Protein AF-A0A2P4S659-F1 (afdb_monomer)

Organism: Bambusicola thoracicus (NCBI:txid9083)

pLDDT: mean 90.95, std 7.0, range [55.88, 97.88]

Nearest PDB structures (foldseek):
  4wwu-assembly1_K  TM=7.413E-01  e=2.742E-02  Saccharomyces cerevisiae S288C
  4wwu-assembly1_B  TM=7.447E-01  e=3.924E-02  Saccharomyces cerevisiae S288C
  4wwu-assembly2_E  TM=6.895E-01  e=1.602E-02  Saccharomyces cerevisiae S288C
  4wp6-assembly1_A  TM=7.657E-01  e=7.566E-02  Thermochaetoides thermophila DSM 1495
  7sqc-assembly1_U1  TM=5.981E-01  e=2.987E-01  Chlamydomonas reinhardtii

Structure (mmCIF, N/CA/C/O backbone):
data_AF-A0A2P4S659-F1
#
_entry.id   AF-A0A2P4S659-F1
#
loop_
_atom_site.group_PDB
_atom_site.id
_atom_site.type_symbol
_atom_site.label_atom_id
_atom_site.label_alt_id
_atom_site.label_comp_id
_atom_site.label_asym_id
_atom_site.label_entity_id
_atom_site.label_seq_id
_atom_site.pdbx_PDB_ins_code
_atom_site.Cartn_x
_atom_site.Cartn_y
_atom_site.Cartn_z
_atom_site.occupancy
_atom_site.B_iso_or_equiv
_atom_site.auth_seq_id
_atom_site.auth_comp_id
_atom_site.auth_asym_id
_atom_site.auth_atom_id
_atom_site.pdbx_PDB_model_num
ATOM 1 N N . GLU A 1 1 ? -10.320 -2.845 10.207 1.00 95.00 1 GLU A N 1
ATOM 2 C CA . GLU A 1 1 ? -11.040 -3.466 9.073 1.00 95.00 1 GLU A CA 1
ATOM 3 C C . GLU A 1 1 ? -10.041 -4.042 8.086 1.00 95.00 1 GLU A C 1
ATOM 5 O O . GLU A 1 1 ? -8.878 -3.639 8.109 1.00 95.00 1 GLU A O 1
ATOM 10 N N . GLU A 1 2 ? -10.490 -4.970 7.249 1.00 97.06 2 GLU A N 1
ATOM 11 C CA . GLU A 1 2 ? -9.666 -5.677 6.267 1.00 97.06 2 GLU A CA 1
ATOM 12 C C . GLU A 1 2 ? -10.366 -5.643 4.907 1.00 97.06 2 GLU A C 1
ATOM 14 O O . GLU A 1 2 ? -11.590 -5.768 4.843 1.00 97.06 2 GLU A O 1
ATOM 19 N N . LEU A 1 3 ? -9.600 -5.457 3.832 1.00 96.31 3 LEU A N 1
ATOM 20 C CA . LEU A 1 3 ? -10.112 -5.385 2.467 1.00 96.31 3 LEU A CA 1
ATOM 21 C C . LEU A 1 3 ? -9.272 -6.266 1.542 1.00 96.31 3 LEU A C 1
ATOM 23 O O . LEU A 1 3 ? -8.046 -6.154 1.510 1.00 96.31 3 LEU A O 1
ATOM 27 N N . PHE A 1 4 ? -9.955 -7.110 0.769 1.00 96.12 4 PHE A N 1
ATOM 28 C CA . PHE A 1 4 ? -9.359 -8.064 -0.161 1.00 96.12 4 PHE A CA 1
ATOM 29 C C . PHE A 1 4 ? -9.819 -7.750 -1.586 1.00 96.12 4 PHE A C 1
ATOM 31 O O . PHE A 1 4 ? -11.015 -7.734 -1.863 1.00 96.12 4 PHE A O 1
ATOM 38 N N . LEU A 1 5 ? -8.862 -7.490 -2.475 1.00 93.56 5 LEU A N 1
ATOM 39 C CA . LEU A 1 5 ? -9.048 -7.042 -3.859 1.00 93.56 5 LEU A CA 1
ATOM 40 C C . LEU A 1 5 ? -8.222 -7.893 -4.838 1.00 93.56 5 LEU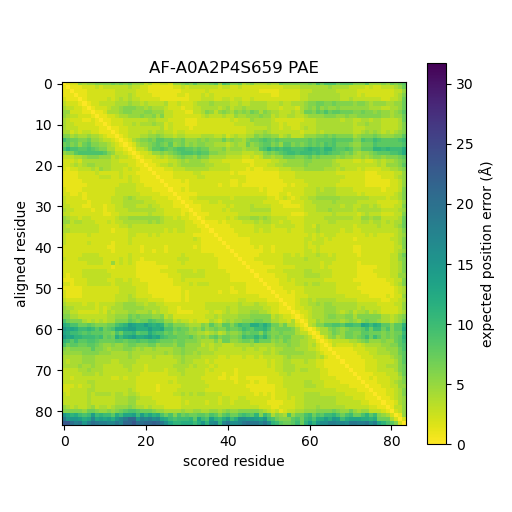 A C 1
ATOM 42 O O . LEU A 1 5 ? -7.731 -7.409 -5.860 1.00 93.56 5 LEU A O 1
ATOM 46 N N . CYS A 1 6 ? -8.041 -9.171 -4.523 1.00 93.31 6 CYS A N 1
ATOM 47 C CA . CYS A 1 6 ? -7.223 -10.087 -5.310 1.00 93.31 6 CYS A CA 1
ATOM 48 C C . CYS A 1 6 ? -7.889 -10.443 -6.653 1.00 93.31 6 CYS A C 1
ATOM 50 O O . CYS A 1 6 ? -9.116 -10.511 -6.707 1.00 93.31 6 CYS A O 1
ATOM 52 N N . LEU A 1 7 ? -7.095 -10.725 -7.696 1.00 92.00 7 LEU A N 1
ATOM 53 C CA . LEU A 1 7 ? -7.573 -11.233 -8.999 1.00 92.00 7 LEU A CA 1
ATOM 54 C C . LEU A 1 7 ? -8.529 -10.277 -9.744 1.00 92.00 7 LEU A C 1
ATOM 56 O O . LEU A 1 7 ? -9.541 -10.713 -10.291 1.00 92.00 7 LEU A O 1
ATOM 60 N N . ASN A 1 8 ? -8.233 -8.972 -9.746 1.00 92.12 8 ASN A N 1
ATOM 61 C CA . ASN A 1 8 ? -9.073 -7.946 -10.388 1.00 92.12 8 ASN A CA 1
ATOM 62 C C . ASN A 1 8 ? -8.390 -7.216 -11.558 1.00 92.12 8 ASN A C 1
ATOM 64 O O . ASN A 1 8 ? -8.930 -6.224 -12.046 1.00 92.12 8 ASN A O 1
ATOM 68 N N . ASP A 1 9 ? -7.213 -7.674 -11.997 1.00 91.94 9 ASP A N 1
ATOM 69 C CA . ASP A 1 9 ? -6.442 -7.075 -13.096 1.00 91.94 9 ASP A CA 1
ATOM 70 C C . ASP A 1 9 ? -6.194 -5.559 -12.948 1.00 91.94 9 ASP A C 1
ATOM 72 O O . ASP A 1 9 ? -6.020 -4.843 -13.934 1.00 91.94 9 ASP A O 1
ATOM 76 N N . TYR A 1 10 ? -6.149 -5.038 -11.716 1.00 94.19 10 TYR A N 1
ATOM 77 C CA . TYR A 1 10 ? -5.910 -3.6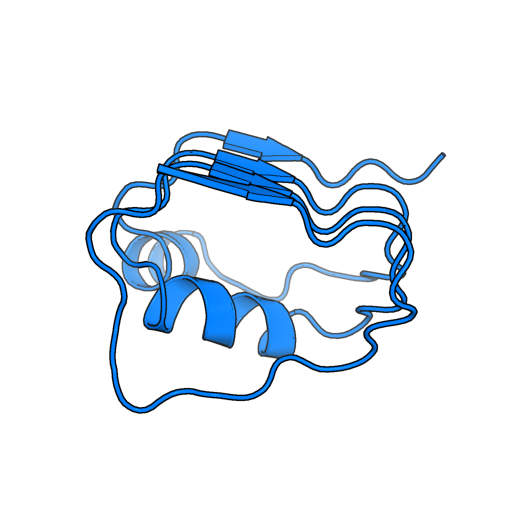16 -11.488 1.00 94.19 10 TYR A CA 1
ATOM 78 C C . TYR A 1 10 ? -4.516 -3.214 -11.965 1.00 94.19 10 TYR A C 1
ATOM 80 O O . TYR A 1 10 ? -3.508 -3.671 -11.432 1.00 94.19 10 TYR A O 1
ATOM 88 N N . GLU A 1 11 ? -4.470 -2.308 -12.935 1.00 93.44 11 GLU A N 1
ATOM 89 C CA . GLU A 1 11 ? -3.240 -1.646 -13.386 1.00 93.44 11 GLU A CA 1
ATOM 90 C C . GLU A 1 11 ? -3.024 -0.299 -12.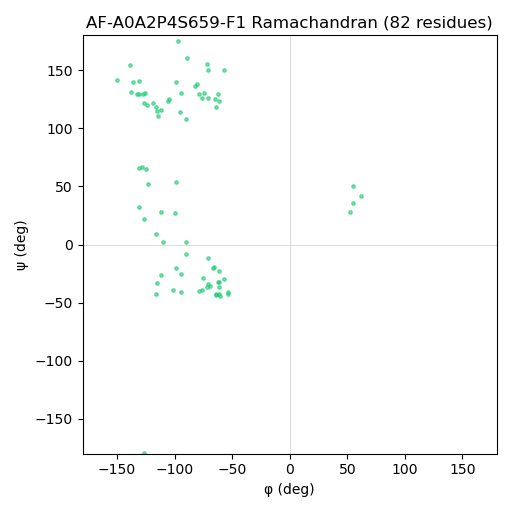688 1.00 93.44 11 GLU A C 1
ATOM 92 O O . GLU A 1 11 ? -1.892 0.162 -12.552 1.00 93.44 11 GLU A O 1
ATOM 97 N N . THR A 1 12 ? -4.112 0.326 -12.222 1.00 93.75 12 THR A N 1
ATOM 98 C CA . THR A 1 12 ? -4.100 1.643 -11.578 1.00 93.75 12 THR A CA 1
ATOM 99 C C . THR A 1 12 ? -5.023 1.694 -10.365 1.00 93.75 12 THR A C 1
ATOM 101 O O . THR A 1 12 ? -6.011 0.966 -10.258 1.00 93.75 12 THR A O 1
ATOM 104 N N . VAL A 1 13 ? -4.704 2.599 -9.447 1.00 93.06 13 VAL A N 1
ATOM 105 C CA . VAL A 1 13 ? -5.482 2.948 -8.266 1.00 93.06 13 VAL A CA 1
ATOM 106 C C . VAL A 1 13 ? -6.163 4.293 -8.514 1.00 93.06 13 VAL A C 1
ATOM 108 O O . VAL A 1 13 ? -5.527 5.310 -8.813 1.00 93.06 13 VAL A O 1
ATOM 111 N N . SER A 1 14 ? -7.484 4.310 -8.359 1.00 90.06 14 SER A N 1
A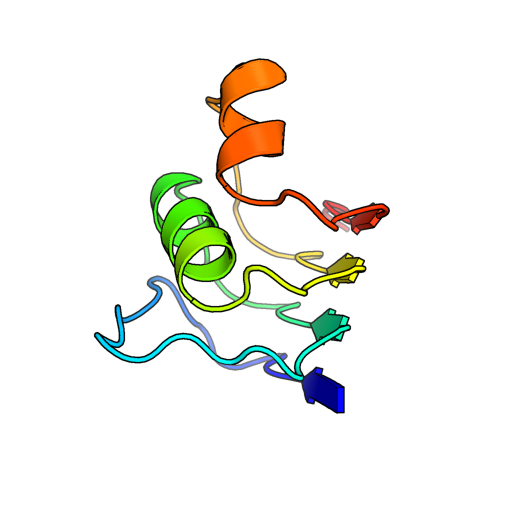TOM 112 C CA . SER A 1 14 ? -8.271 5.543 -8.409 1.00 90.06 14 SER A CA 1
ATOM 113 C C . SER A 1 14 ? -8.162 6.296 -7.083 1.00 90.06 14 SER A C 1
ATOM 115 O O . SER A 1 14 ? -8.393 5.718 -6.023 1.00 90.06 14 SER A O 1
ATOM 117 N N . CYS A 1 15 ? -7.834 7.589 -7.131 1.00 85.44 15 CYS A N 1
ATOM 118 C CA . CYS A 1 15 ? -7.820 8.429 -5.933 1.00 85.44 15 CYS A CA 1
ATOM 119 C C . CYS A 1 15 ? -9.242 8.772 -5.483 1.00 85.44 15 CYS A C 1
ATOM 121 O O . CYS A 1 15 ? -10.042 9.295 -6.258 1.00 85.44 15 CYS A O 1
ATOM 123 N N . SER A 1 16 ? -9.511 8.565 -4.197 1.00 85.94 16 SER A N 1
ATOM 124 C CA . SER A 1 16 ? -10.676 9.107 -3.504 1.00 85.94 16 SER A CA 1
ATOM 125 C C . SER A 1 16 ? -10.275 10.364 -2.721 1.00 85.94 16 SER A C 1
ATOM 127 O O . SER A 1 16 ? -9.216 10.365 -2.090 1.00 85.94 16 SER A O 1
ATOM 129 N N . PRO A 1 17 ? -11.106 11.423 -2.695 1.00 80.38 17 PRO A N 1
ATOM 130 C CA . PRO A 1 17 ? -10.872 12.582 -1.834 1.00 80.38 17 PRO A CA 1
ATOM 131 C C . PRO A 1 17 ? -11.102 12.275 -0.344 1.00 80.38 17 PRO A C 1
ATOM 133 O O . PRO A 1 17 ? -10.770 13.094 0.509 1.00 80.38 17 PRO A O 1
ATOM 136 N N . VAL A 1 18 ? -11.690 11.118 -0.019 1.00 88.69 18 VAL A N 1
ATOM 137 C CA . VAL A 1 18 ? -11.987 10.700 1.354 1.00 88.69 18 VAL A CA 1
ATOM 138 C C . VAL A 1 18 ? -11.015 9.609 1.783 1.00 88.69 18 VAL A C 1
ATOM 140 O O . VAL A 1 18 ? -10.952 8.550 1.158 1.00 88.69 18 VAL A O 1
ATOM 143 N N . CYS A 1 19 ? -10.312 9.850 2.889 1.00 91.19 19 CYS A N 1
ATOM 144 C CA . CYS A 1 19 ? -9.469 8.850 3.536 1.00 91.19 19 CYS A CA 1
ATOM 145 C C . CYS A 1 19 ? -10.304 7.905 4.413 1.00 91.19 19 CYS A C 1
ATOM 147 O O . CYS A 1 19 ? -11.160 8.343 5.185 1.00 91.19 19 CYS A O 1
ATOM 149 N N . CYS A 1 20 ? -9.993 6.613 4.367 1.00 93.94 20 CYS A N 1
ATOM 150 C CA . CYS A 1 20 ? -10.542 5.607 5.264 1.00 93.94 20 CYS A CA 1
ATOM 151 C C . CYS A 1 20 ? -9.576 5.377 6.439 1.00 93.94 20 CYS A C 1
ATOM 153 O O . CYS A 1 20 ? -8.455 4.896 6.277 1.00 93.94 20 CYS A O 1
ATOM 155 N N . GLN A 1 21 ? -10.025 5.740 7.642 1.00 94.81 21 GLN A N 1
ATOM 156 C CA . GLN A 1 21 ? -9.225 5.687 8.875 1.00 94.81 21 GLN A CA 1
ATOM 157 C C . GLN A 1 21 ? -9.334 4.342 9.616 1.00 94.81 21 GLN A C 1
ATOM 159 O O . GLN A 1 21 ? -8.628 4.109 10.593 1.00 94.81 21 GLN A O 1
ATOM 164 N N . SER A 1 22 ? -10.229 3.455 9.186 1.00 96.81 22 SER A N 1
ATOM 165 C CA . SER A 1 22 ? -10.524 2.181 9.854 1.00 96.81 22 SER A CA 1
ATOM 166 C C . SER A 1 22 ? -9.812 0.982 9.223 1.00 96.81 22 SER A C 1
ATOM 168 O O . SER A 1 22 ? -9.655 -0.058 9.881 1.00 96.81 22 SER A O 1
ATOM 170 N N . LEU A 1 23 ? -9.363 1.105 7.969 1.00 97.56 23 LEU A N 1
ATOM 171 C CA . LEU A 1 23 ? -8.696 0.021 7.258 1.00 97.56 23 LEU A CA 1
ATOM 172 C C . LEU A 1 23 ? -7.302 -0.236 7.842 1.00 97.56 23 LEU A C 1
ATOM 174 O O . LEU A 1 23 ? -6.491 0.678 7.978 1.00 97.56 23 LEU A O 1
ATOM 178 N N . LYS A 1 24 ? -7.047 -1.494 8.212 1.00 97.88 24 LYS A N 1
ATOM 179 C CA . LYS A 1 24 ? -5.797 -1.963 8.826 1.00 97.88 24 LYS A CA 1
ATOM 180 C C . LYS A 1 24 ? -5.049 -2.944 7.935 1.00 97.88 24 LYS A C 1
ATOM 182 O O . LYS A 1 24 ? -3.825 -2.908 7.928 1.00 97.88 24 LYS A O 1
ATOM 187 N N . LEU A 1 25 ? -5.763 -3.752 7.158 1.00 97.81 25 LEU A N 1
ATOM 188 C CA . LEU A 1 25 ? -5.170 -4.690 6.213 1.00 97.81 25 LEU A CA 1
ATOM 189 C C . LEU A 1 25 ? -5.739 -4.458 4.819 1.00 97.81 25 LEU A C 1
ATOM 191 O O . LEU A 1 25 ? -6.957 -4.405 4.644 1.00 97.81 25 LEU A O 1
ATOM 195 N N . LEU A 1 26 ? -4.848 -4.355 3.837 1.00 97.12 26 LEU A N 1
ATOM 196 C CA . LEU A 1 26 ? -5.198 -4.272 2.428 1.00 97.12 26 LEU A CA 1
ATOM 197 C C . LEU A 1 26 ? -4.451 -5.350 1.651 1.00 97.12 26 LEU A C 1
ATOM 199 O O . LEU A 1 26 ? -3.219 -5.394 1.648 1.00 97.12 26 LEU A O 1
ATOM 203 N N . HIS A 1 27 ? -5.219 -6.203 0.987 1.00 96.19 27 HIS A N 1
ATOM 204 C CA . HIS A 1 27 ? -4.717 -7.307 0.192 1.00 96.19 27 HIS A CA 1
ATOM 205 C C . HIS A 1 27 ? -5.057 -7.070 -1.283 1.00 96.19 27 HIS A C 1
ATOM 207 O O . HIS A 1 27 ? -6.226 -7.107 -1.660 1.00 96.19 27 HIS A O 1
ATOM 213 N N . ILE A 1 28 ? -4.049 -6.803 -2.114 1.00 94.81 28 ILE A N 1
ATOM 214 C CA . ILE A 1 28 ? -4.181 -6.592 -3.565 1.00 94.81 28 ILE A CA 1
ATOM 215 C C . ILE A 1 28 ? -3.182 -7.527 -4.254 1.00 94.81 28 ILE A C 1
ATOM 217 O O . ILE A 1 28 ? -2.186 -7.079 -4.813 1.00 94.81 28 ILE A O 1
ATOM 221 N N . THR A 1 29 ? -3.387 -8.842 -4.160 1.00 92.88 29 THR A N 1
ATOM 222 C CA . THR A 1 29 ? -2.539 -9.809 -4.883 1.00 92.88 29 THR A CA 1
ATOM 223 C C . THR A 1 29 ? -3.073 -10.115 -6.262 1.00 92.88 29 THR A C 1
ATOM 225 O O . THR A 1 29 ? -4.254 -9.895 -6.526 1.00 92.88 29 THR A O 1
ATOM 228 N N . ASP A 1 30 ? -2.211 -10.638 -7.129 1.00 92.62 30 ASP A N 1
ATOM 229 C CA . ASP A 1 30 ? -2.607 -11.129 -8.454 1.00 92.62 30 ASP A CA 1
ATOM 230 C C . ASP A 1 30 ? -3.345 -10.036 -9.248 1.00 92.62 30 ASP A C 1
ATOM 232 O O . ASP A 1 30 ? -4.467 -10.201 -9.722 1.00 92.62 30 ASP A O 1
ATOM 236 N N . ASN A 1 31 ? -2.721 -8.862 -9.287 1.00 94.12 31 ASN A N 1
ATOM 237 C CA . ASN A 1 31 ? -3.139 -7.704 -10.065 1.00 94.12 31 ASN A CA 1
ATOM 238 C C . ASN A 1 31 ? -1.949 -7.241 -10.925 1.00 94.12 31 ASN A C 1
ATOM 240 O O . ASN A 1 31 ? -0.868 -7.829 -10.888 1.00 94.12 31 ASN A O 1
ATOM 244 N N . ASN A 1 32 ? -2.128 -6.182 -11.711 1.00 93.56 32 ASN A N 1
ATOM 245 C CA . ASN A 1 32 ? -1.148 -5.731 -12.698 1.00 93.56 32 ASN A CA 1
ATOM 246 C C . ASN A 1 32 ? -0.515 -4.381 -12.335 1.00 93.56 32 ASN A C 1
ATOM 248 O O . ASN A 1 32 ? -0.068 -3.652 -13.223 1.00 93.56 32 ASN A O 1
ATOM 252 N N . LEU A 1 33 ? -0.434 -4.048 -11.041 1.00 92.50 33 LEU A N 1
ATOM 253 C CA . LEU A 1 33 ? 0.207 -2.814 -10.586 1.00 92.50 33 LEU A CA 1
ATOM 254 C C . LEU A 1 33 ? 1.705 -2.867 -10.910 1.00 92.50 33 LEU A C 1
ATOM 256 O O . LEU A 1 33 ? 2.399 -3.815 -10.535 1.00 92.50 33 LEU A O 1
ATOM 260 N N . GLN A 1 34 ? 2.192 -1.852 -11.618 1.00 90.81 34 GLN A N 1
ATOM 261 C CA . GLN A 1 34 ? 3.581 -1.763 -12.089 1.00 90.81 34 GLN A CA 1
ATOM 262 C C . GLN A 1 34 ? 4.327 -0.585 -11.473 1.00 90.81 34 GLN A C 1
ATOM 264 O O . GLN A 1 34 ? 5.477 -0.726 -11.061 1.00 90.81 34 GLN A O 1
ATOM 269 N N . ASP A 1 35 ? 3.658 0.561 -11.387 1.00 89.31 35 ASP A N 1
ATOM 270 C CA . ASP A 1 35 ? 4.252 1.797 -10.903 1.00 89.31 35 ASP A CA 1
ATOM 271 C C . ASP A 1 35 ? 3.973 1.989 -9.405 1.00 89.31 35 ASP A C 1
ATOM 273 O O . ASP A 1 35 ? 2.833 1.911 -8.935 1.00 89.31 35 ASP A O 1
ATOM 277 N N . TRP A 1 36 ? 5.029 2.285 -8.646 1.00 90.00 36 TRP A N 1
ATOM 278 C CA . TRP A 1 36 ? 4.930 2.617 -7.231 1.00 90.00 36 TRP A CA 1
ATOM 279 C C . TRP A 1 36 ? 4.088 3.872 -6.971 1.00 90.00 36 TRP A C 1
ATOM 281 O O . TRP A 1 36 ? 3.521 4.026 -5.886 1.00 90.00 36 TRP A O 1
ATOM 291 N N . THR A 1 37 ? 3.943 4.759 -7.959 1.00 90.44 37 THR A N 1
ATOM 292 C CA . THR A 1 37 ? 3.052 5.920 -7.857 1.00 90.44 37 THR A CA 1
ATOM 293 C C . THR A 1 37 ? 1.604 5.526 -7.560 1.00 90.44 37 THR A C 1
ATOM 295 O O . THR A 1 37 ? 0.921 6.246 -6.829 1.00 90.44 37 THR A O 1
ATOM 298 N N . GLU A 1 38 ? 1.157 4.351 -8.006 1.00 92.38 38 GLU A N 1
ATOM 299 C CA . GLU A 1 38 ? -0.171 3.817 -7.695 1.00 92.38 38 GLU A CA 1
ATOM 300 C C . GLU A 1 38 ? -0.279 3.376 -6.230 1.00 92.38 38 GLU A C 1
ATOM 302 O O . GLU A 1 38 ? -1.303 3.587 -5.578 1.00 92.38 38 GLU A O 1
ATOM 307 N N . ILE A 1 39 ? 0.814 2.860 -5.665 1.00 92.50 39 ILE A N 1
ATOM 308 C CA . ILE A 1 39 ? 0.898 2.464 -4.256 1.00 92.50 39 ILE A CA 1
ATOM 309 C C . ILE A 1 39 ? 0.863 3.692 -3.340 1.00 92.50 39 ILE A C 1
ATOM 311 O O . ILE A 1 39 ? 0.207 3.659 -2.299 1.00 92.50 39 ILE A O 1
ATOM 315 N N . ARG A 1 40 ? 1.462 4.821 -3.750 1.00 92.50 40 ARG A N 1
ATOM 316 C CA . ARG A 1 40 ? 1.384 6.093 -2.999 1.00 92.50 40 ARG A CA 1
ATOM 317 C C . ARG A 1 40 ? -0.058 6.500 -2.709 1.00 92.50 40 ARG A C 1
ATOM 319 O O . ARG A 1 40 ? -0.366 6.961 -1.609 1.00 92.50 40 ARG A O 1
ATOM 326 N N . LYS A 1 41 ? -0.949 6.314 -3.687 1.00 93.88 41 LYS A N 1
ATOM 327 C CA . LYS A 1 41 ? -2.372 6.660 -3.566 1.00 93.88 41 LYS A CA 1
ATOM 328 C C . LYS A 1 41 ? -3.038 5.863 -2.446 1.00 93.88 41 LYS A C 1
ATOM 330 O O . LYS A 1 41 ? -3.852 6.416 -1.712 1.00 93.88 41 LYS A O 1
ATOM 335 N N . LEU A 1 42 ? -2.653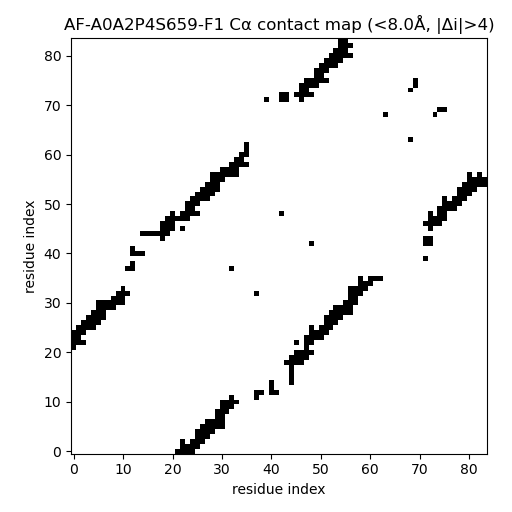 4.597 -2.267 1.00 94.25 42 LEU A N 1
ATOM 336 C CA . LEU A 1 42 ? -3.142 3.755 -1.174 1.00 94.25 42 LEU A CA 1
ATOM 337 C C . LEU A 1 42 ? -2.721 4.307 0.192 1.00 94.25 42 LEU A C 1
ATOM 339 O O . LEU A 1 42 ? -3.555 4.370 1.087 1.00 94.25 42 LEU A O 1
ATOM 343 N N . GLY A 1 43 ? -1.476 4.764 0.350 1.00 93.19 43 GLY A N 1
ATOM 344 C CA . GLY A 1 43 ? -1.012 5.360 1.612 1.00 93.19 43 GLY A CA 1
ATOM 345 C C . GLY A 1 43 ? -1.787 6.620 1.991 1.00 93.19 43 GLY A C 1
ATOM 346 O O . GLY A 1 43 ? -2.246 6.765 3.123 1.00 93.19 43 GLY A O 1
ATOM 347 N N . ILE A 1 44 ? -2.050 7.481 1.004 1.00 92.06 44 ILE A N 1
ATOM 348 C CA . ILE A 1 44 ? -2.861 8.691 1.193 1.00 92.06 44 ILE A CA 1
ATOM 349 C C . ILE A 1 44 ? -4.306 8.337 1.581 1.00 92.06 44 ILE A C 1
ATOM 351 O O . ILE A 1 44 ? -4.882 8.960 2.474 1.00 92.06 44 ILE A O 1
ATOM 355 N N . MET A 1 45 ? -4.911 7.344 0.924 1.00 95.00 45 MET A N 1
ATOM 356 C CA . MET A 1 45 ? -6.298 6.950 1.192 1.00 95.00 45 MET A CA 1
ATOM 357 C C . MET A 1 45 ? -6.461 6.155 2.490 1.00 95.00 45 MET A C 1
ATOM 359 O O . MET A 1 45 ? -7.516 6.240 3.118 1.00 95.00 45 MET A O 1
ATOM 363 N N . PHE A 1 46 ? -5.438 5.411 2.912 1.00 96.19 46 PHE A N 1
ATOM 364 C CA . PHE A 1 46 ? -5.481 4.498 4.054 1.00 96.19 46 PHE A CA 1
ATOM 365 C C . PHE A 1 46 ? -4.369 4.821 5.066 1.00 96.19 46 PHE A C 1
ATOM 367 O O . PHE A 1 46 ? -3.496 3.995 5.326 1.00 96.19 46 PHE A O 1
ATOM 374 N N . PRO A 1 47 ? -4.391 6.000 5.711 1.00 95.50 47 PRO A N 1
ATOM 375 C CA . PRO A 1 47 ? -3.310 6.425 6.611 1.00 95.50 47 PRO A CA 1
ATOM 376 C C . PRO A 1 47 ? -3.183 5.555 7.872 1.00 95.50 47 PRO A C 1
ATOM 378 O O . PRO A 1 47 ? -2.152 5.554 8.543 1.00 95.50 47 PRO A O 1
ATOM 381 N N . 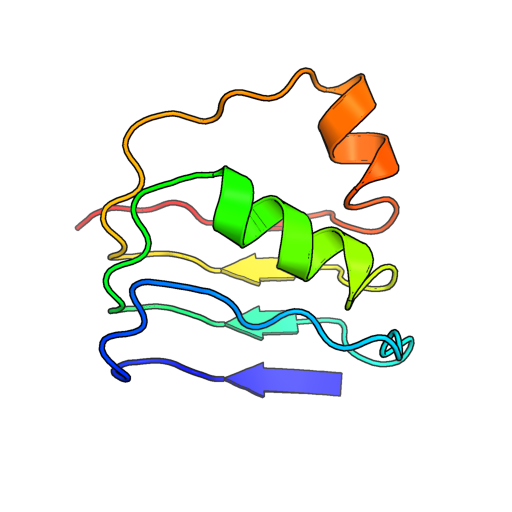SER A 1 48 ? -4.234 4.808 8.216 1.00 97.00 48 SER A N 1
ATOM 382 C CA . SER A 1 48 ? -4.260 3.887 9.354 1.00 97.00 48 SER A CA 1
ATOM 383 C C . SER A 1 48 ? -3.813 2.464 9.017 1.00 97.00 48 SER A C 1
ATOM 385 O O . SER A 1 48 ? -3.848 1.621 9.920 1.00 97.00 48 SER A O 1
ATOM 387 N N . LEU A 1 49 ? -3.413 2.205 7.767 1.00 97.56 49 LEU A N 1
ATOM 388 C CA . LEU A 1 49 ? -3.040 0.883 7.280 1.00 97.56 49 LEU A CA 1
ATOM 389 C C . LEU A 1 49 ? -1.827 0.343 8.042 1.00 97.56 49 LEU A C 1
ATOM 391 O O . LEU A 1 49 ? -0.818 1.028 8.179 1.00 97.56 49 LEU A O 1
ATOM 395 N N . ASP A 1 50 ? -1.950 -0.883 8.537 1.00 97.50 50 ASP A N 1
ATOM 396 C CA . ASP A 1 50 ? -0.922 -1.593 9.301 1.00 97.50 50 ASP A CA 1
ATOM 397 C C . ASP A 1 50 ? -0.192 -2.615 8.417 1.00 97.50 50 ASP A C 1
ATOM 399 O O . ASP A 1 50 ? 1.034 -2.720 8.470 1.00 97.50 50 ASP A O 1
ATOM 403 N N . THR A 1 51 ? -0.931 -3.304 7.544 1.00 97.06 51 THR A N 1
ATOM 404 C CA . THR A 1 51 ? -0.399 -4.344 6.659 1.00 97.06 51 THR A CA 1
ATOM 405 C C . THR A 1 51 ? -0.855 -4.134 5.213 1.00 97.06 51 THR A C 1
ATOM 407 O O . THR A 1 51 ? -2.051 -3.994 4.940 1.00 97.06 51 THR A O 1
ATOM 410 N N . LEU A 1 52 ? 0.102 -4.160 4.280 1.00 95.88 52 LEU A N 1
ATOM 411 C CA . LEU A 1 52 ? -0.125 -4.061 2.836 1.00 95.88 52 LEU A CA 1
ATOM 412 C C . LEU A 1 52 ? 0.481 -5.269 2.114 1.00 95.88 52 LEU A C 1
ATOM 414 O O . LEU A 1 52 ? 1.690 -5.496 2.166 1.00 95.88 52 LEU A O 1
ATOM 418 N N . ILE A 1 53 ? -0.353 -6.033 1.414 1.00 94.94 53 ILE A N 1
ATOM 419 C CA . ILE A 1 53 ? 0.074 -7.222 0.671 1.00 94.94 53 ILE A CA 1
ATOM 420 C C . ILE A 1 53 ? -0.170 -6.990 -0.822 1.00 94.94 53 ILE A C 1
ATOM 422 O O . ILE A 1 53 ? -1.312 -6.807 -1.242 1.00 94.94 53 ILE A O 1
ATOM 426 N N . LEU A 1 54 ? 0.908 -7.016 -1.609 1.00 92.81 54 LEU A N 1
ATOM 427 C CA . LEU A 1 54 ? 0.932 -6.736 -3.053 1.00 92.81 54 LEU A CA 1
ATOM 428 C C . LEU A 1 54 ? 1.591 -7.877 -3.847 1.00 92.81 54 LEU A C 1
ATOM 430 O O . LEU A 1 54 ? 2.092 -7.662 -4.952 1.00 92.81 54 LEU A O 1
ATOM 434 N N . ALA A 1 55 ? 1.642 -9.086 -3.285 1.00 90.81 55 ALA A N 1
ATOM 435 C CA . ALA A 1 55 ? 2.286 -10.218 -3.943 1.00 90.81 55 ALA A CA 1
ATOM 436 C C . ALA A 1 55 ? 1.677 -10.508 -5.330 1.00 90.81 55 ALA A C 1
ATOM 438 O O . ALA A 1 55 ? 0.503 -10.241 -5.577 1.00 90.81 55 ALA A O 1
ATOM 439 N N . ASN A 1 56 ? 2.488 -11.041 -6.241 1.00 89.75 56 ASN A N 1
ATOM 440 C CA . ASN A 1 56 ? 2.101 -11.308 -7.630 1.00 89.75 56 ASN A CA 1
ATOM 441 C C . ASN A 1 56 ? 1.542 -10.070 -8.370 1.00 89.75 56 ASN A C 1
ATOM 443 O O . ASN A 1 56 ? 0.647 -10.192 -9.200 1.00 89.75 56 ASN A O 1
ATOM 447 N N . ASN A 1 57 ? 2.076 -8.879 -8.081 1.00 89.56 57 ASN A N 1
ATOM 448 C CA . ASN A 1 57 ? 1.979 -7.720 -8.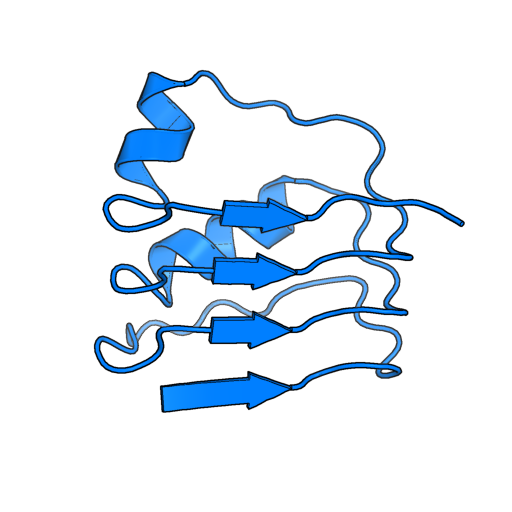974 1.00 89.56 57 ASN A CA 1
ATOM 449 C C . ASN A 1 57 ? 3.251 -7.582 -9.825 1.00 89.56 57 ASN A C 1
ATOM 451 O O . ASN A 1 57 ? 4.245 -8.291 -9.641 1.00 89.56 57 ASN A O 1
ATOM 455 N N . ASN A 1 58 ? 3.241 -6.628 -10.754 1.00 89.12 58 ASN A N 1
ATOM 456 C CA . ASN A 1 58 ? 4.342 -6.359 -11.674 1.00 89.12 58 ASN A CA 1
ATOM 457 C C . ASN A 1 58 ? 5.220 -5.173 -11.251 1.00 89.12 58 ASN A C 1
ATOM 459 O O . ASN A 1 58 ? 5.874 -4.566 -12.093 1.00 89.12 58 ASN A O 1
ATOM 463 N N . LEU A 1 59 ? 5.278 -4.883 -9.949 1.00 86.69 59 LEU A N 1
ATOM 464 C CA . LEU A 1 59 ? 6.101 -3.815 -9.383 1.00 86.69 59 LEU A CA 1
ATOM 465 C C . LEU A 1 59 ? 7.586 -4.077 -9.671 1.00 86.69 59 LEU A C 1
ATOM 467 O O . LEU A 1 59 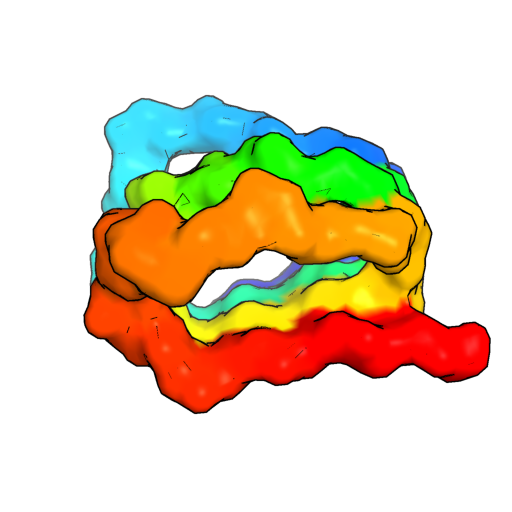? 8.113 -5.138 -9.330 1.00 86.69 59 LEU A O 1
ATOM 471 N N . THR A 1 60 ? 8.256 -3.126 -10.320 1.00 74.44 60 THR A N 1
ATOM 472 C CA . THR A 1 60 ? 9.660 -3.267 -10.742 1.00 74.44 60 THR A CA 1
ATOM 473 C C . THR A 1 60 ? 10.641 -2.684 -9.734 1.00 74.44 60 THR A C 1
ATOM 475 O O . THR A 1 60 ? 11.681 -3.288 -9.474 1.00 74.44 60 THR A O 1
ATOM 478 N N . THR A 1 61 ? 10.323 -1.524 -9.159 1.00 75.69 61 THR A N 1
ATOM 479 C CA . THR A 1 61 ? 11.211 -0.764 -8.271 1.00 75.69 61 THR A CA 1
ATOM 480 C C . THR A 1 61 ? 10.406 0.036 -7.250 1.00 75.69 61 THR A C 1
ATOM 482 O O . THR A 1 61 ? 9.357 0.594 -7.560 1.00 75.69 61 THR A O 1
ATOM 485 N N . ILE A 1 62 ? 10.911 0.103 -6.016 1.00 79.25 62 ILE A N 1
ATOM 486 C CA . ILE A 1 62 ? 10.398 1.025 -4.997 1.00 79.25 62 ILE A CA 1
ATOM 487 C C . ILE A 1 62 ? 11.189 2.322 -5.133 1.00 79.25 62 ILE A C 1
ATOM 489 O O . ILE A 1 62 ? 12.368 2.372 -4.791 1.00 79.25 62 ILE A O 1
ATOM 493 N N . GLU A 1 63 ? 10.548 3.366 -5.645 1.00 78.81 63 GLU A N 1
ATOM 494 C CA . GLU A 1 63 ? 11.169 4.680 -5.854 1.00 78.81 63 GLU A CA 1
ATOM 495 C C . GLU A 1 63 ? 10.815 5.649 -4.720 1.00 78.81 63 GLU A C 1
ATOM 497 O O . GLU A 1 63 ? 10.289 6.742 -4.939 1.00 78.81 63 GLU A O 1
ATOM 502 N N . GLU A 1 64 ? 11.065 5.230 -3.478 1.00 82.75 64 GLU A N 1
ATOM 503 C CA . GLU A 1 64 ? 10.801 6.045 -2.294 1.00 82.75 64 GLU A CA 1
ATOM 504 C C . GLU A 1 64 ? 11.930 6.002 -1.282 1.00 82.75 64 GLU A C 1
ATOM 506 O O . GLU A 1 64 ? 12.474 4.942 -0.978 1.00 82.75 64 GLU A O 1
ATOM 511 N N . SER A 1 65 ? 12.227 7.162 -0.696 1.00 88.06 65 SER A N 1
ATOM 512 C CA . SER A 1 65 ? 13.035 7.211 0.518 1.00 88.06 65 SER A CA 1
ATOM 513 C C . SER A 1 65 ? 12.237 6.699 1.719 1.00 88.06 65 SER A C 1
ATOM 515 O O . SER A 1 65 ? 11.008 6.803 1.751 1.00 88.06 65 SER A O 1
ATOM 517 N N . GLU A 1 66 ? 12.934 6.215 2.748 1.00 85.88 66 GLU A N 1
ATOM 518 C CA . GLU A 1 66 ? 12.306 5.793 4.008 1.00 85.88 66 GLU A CA 1
ATOM 519 C C . GLU A 1 66 ? 11.430 6.904 4.614 1.00 85.88 66 GLU A C 1
ATOM 521 O O . GLU A 1 66 ? 10.287 6.651 4.988 1.00 85.88 66 GLU A O 1
ATOM 526 N N . ASP A 1 67 ? 11.900 8.156 4.601 1.00 90.69 67 ASP A N 1
ATOM 527 C CA . ASP A 1 67 ? 11.132 9.319 5.074 1.00 90.69 67 ASP A CA 1
ATOM 528 C C . ASP A 1 67 ? 9.842 9.559 4.278 1.00 90.69 67 ASP A C 1
ATOM 530 O O . ASP A 1 67 ? 8.851 10.083 4.793 1.00 90.69 67 ASP A O 1
ATOM 534 N N . SER A 1 68 ? 9.846 9.239 2.986 1.00 90.44 68 SER A N 1
ATOM 535 C CA . SER A 1 68 ? 8.672 9.411 2.132 1.00 90.44 68 SER A CA 1
ATOM 536 C C . SER A 1 68 ? 7.673 8.283 2.360 1.00 90.44 68 SER A C 1
ATOM 538 O O . SER A 1 68 ? 6.484 8.561 2.517 1.00 90.44 68 SER A O 1
ATOM 540 N N . LEU A 1 69 ? 8.148 7.043 2.523 1.00 89.31 69 LEU A N 1
ATOM 541 C CA . LEU A 1 69 ? 7.307 5.920 2.944 1.00 89.31 69 LEU A CA 1
ATOM 542 C C . LEU A 1 69 ? 6.684 6.158 4.320 1.00 89.31 69 LEU A C 1
ATOM 544 O O . LEU A 1 69 ? 5.482 5.969 4.465 1.00 89.31 69 LEU A O 1
ATOM 548 N N . ALA A 1 70 ? 7.448 6.645 5.300 1.00 91.25 70 ALA A N 1
ATOM 549 C CA . ALA A 1 70 ? 6.937 6.935 6.639 1.00 91.25 70 ALA A CA 1
ATOM 550 C C . ALA A 1 70 ? 5.849 8.024 6.638 1.00 91.25 70 ALA A C 1
ATOM 552 O O . ALA A 1 70 ? 4.924 7.983 7.446 1.00 91.25 70 ALA A O 1
ATOM 553 N N . ARG A 1 71 ? 5.924 8.994 5.716 1.00 93.50 71 ARG A N 1
ATOM 554 C CA . ARG A 1 71 ? 4.885 10.025 5.549 1.00 93.50 71 ARG A CA 1
ATOM 555 C C . ARG A 1 71 ? 3.641 9.502 4.835 1.00 93.50 71 ARG A C 1
ATOM 557 O O . ARG A 1 71 ? 2.536 9.887 5.205 1.00 93.50 71 ARG A O 1
ATOM 564 N N . LEU A 1 72 ? 3.815 8.657 3.819 1.00 92.94 72 LEU A N 1
ATOM 565 C CA . LEU A 1 72 ? 2.708 8.054 3.070 1.00 92.94 72 LEU A CA 1
ATOM 566 C C . LEU A 1 72 ? 1.973 6.992 3.892 1.00 92.94 72 LEU A C 1
ATOM 568 O O . LEU A 1 72 ? 0.757 6.875 3.803 1.00 92.94 72 LEU A O 1
ATOM 572 N N . PHE A 1 73 ? 2.713 6.231 4.691 1.00 94.44 73 PHE A N 1
ATOM 573 C CA . PHE A 1 73 ? 2.246 5.054 5.407 1.00 94.44 73 PHE A CA 1
ATOM 574 C C . PHE A 1 73 ? 2.659 5.112 6.889 1.00 94.44 73 PHE A C 1
ATOM 576 O O . PHE A 1 73 ? 3.445 4.285 7.354 1.00 94.44 73 PHE A O 1
ATOM 583 N N . PRO A 1 74 ? 2.129 6.070 7.670 1.00 95.06 74 PRO A N 1
ATOM 584 C CA . PRO A 1 74 ? 2.622 6.354 9.021 1.00 95.06 74 PRO A CA 1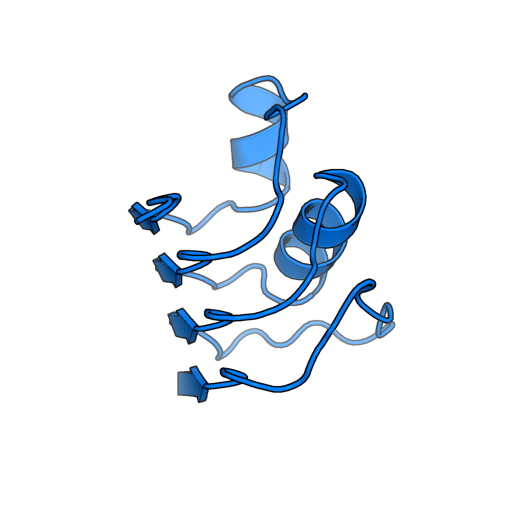
ATOM 585 C C . PRO A 1 74 ? 2.379 5.230 10.035 1.00 95.06 74 PRO A C 1
ATOM 587 O O . PRO A 1 74 ? 3.032 5.191 11.074 1.00 95.06 74 PRO A O 1
ATOM 590 N N . ASN A 1 75 ? 1.436 4.326 9.758 1.00 96.38 75 ASN A N 1
ATOM 591 C CA . ASN A 1 75 ? 1.100 3.201 10.633 1.00 96.38 75 ASN A CA 1
ATOM 592 C C . ASN A 1 75 ? 1.516 1.840 10.062 1.00 96.38 75 ASN A C 1
ATOM 594 O O . ASN A 1 75 ? 1.238 0.820 10.692 1.00 96.38 75 ASN A O 1
ATOM 598 N N . LEU A 1 76 ? 2.162 1.810 8.894 1.00 95.44 76 LEU A N 1
ATOM 599 C CA . LEU A 1 76 ? 2.459 0.562 8.204 1.00 95.44 76 LEU A CA 1
ATOM 600 C C . LEU A 1 76 ? 3.627 -0.147 8.881 1.00 95.44 76 LEU A C 1
ATOM 602 O O . LEU A 1 76 ? 4.703 0.414 9.074 1.00 95.44 76 LEU A O 1
ATOM 606 N N . ARG A 1 77 ? 3.394 -1.404 9.243 1.00 95.00 77 ARG A N 1
ATOM 607 C CA . ARG A 1 77 ? 4.358 -2.263 9.934 1.00 95.00 77 ARG A CA 1
ATOM 608 C C . ARG A 1 77 ? 4.848 -3.400 9.061 1.00 95.00 77 ARG A C 1
ATOM 610 O O . ARG A 1 77 ? 5.938 -3.916 9.290 1.00 95.00 77 ARG A O 1
ATOM 617 N N . SER A 1 78 ? 4.043 -3.806 8.085 1.00 93.75 78 SER A N 1
ATOM 618 C CA . SER A 1 78 ? 4.370 -4.911 7.198 1.00 93.75 78 SER A CA 1
ATOM 619 C C . SER A 1 78 ? 3.991 -4.587 5.762 1.00 93.75 78 SER A C 1
ATOM 621 O O . SER A 1 78 ? 2.870 -4.159 5.478 1.00 93.75 78 SER A O 1
ATOM 623 N N . ILE A 1 79 ? 4.936 -4.830 4.857 1.00 90.75 79 ILE A N 1
ATOM 624 C CA . ILE A 1 79 ? 4.705 -4.810 3.421 1.00 90.75 79 ILE A CA 1
ATOM 625 C C . ILE A 1 79 ? 5.202 -6.117 2.811 1.00 90.75 79 ILE A C 1
ATOM 627 O O . ILE A 1 79 ? 6.326 -6.546 3.073 1.00 90.75 79 ILE A O 1
ATOM 631 N N . ASN A 1 80 ? 4.356 -6.766 2.014 1.00 90.25 80 ASN A N 1
ATOM 632 C CA . ASN A 1 80 ? 4.702 -8.002 1.321 1.00 90.25 80 ASN A CA 1
ATOM 633 C C . ASN A 1 80 ? 4.684 -7.782 -0.195 1.00 90.25 80 ASN A C 1
ATOM 635 O O . ASN A 1 80 ? 3.632 -7.526 -0.784 1.00 90.25 80 ASN A O 1
ATOM 639 N N . LEU A 1 81 ? 5.870 -7.904 -0.793 1.00 83.56 81 LEU A N 1
ATOM 640 C CA . LEU A 1 81 ? 6.163 -7.715 -2.213 1.00 83.56 81 LEU A CA 1
ATOM 641 C C . LEU A 1 81 ? 6.797 -8.992 -2.788 1.00 83.56 81 LEU A C 1
ATOM 643 O O . LEU A 1 81 ? 7.898 -8.959 -3.328 1.00 83.56 81 LEU A O 1
ATOM 647 N N . HIS A 1 82 ? 6.172 -10.152 -2.596 1.00 79.25 82 HIS A N 1
ATOM 648 C CA . HIS A 1 82 ? 6.678 -11.381 -3.206 1.00 79.25 82 HIS A CA 1
ATOM 649 C C . HIS A 1 82 ? 6.219 -11.500 -4.664 1.00 79.25 82 HIS A C 1
ATOM 651 O O . HIS A 1 82 ? 5.046 -11.287 -4.969 1.00 79.25 82 HIS A O 1
ATOM 657 N N . LYS A 1 83 ? 7.121 -11.898 -5.559 1.00 64.00 83 LYS A N 1
ATOM 658 C CA . LYS A 1 83 ? 6.784 -12.327 -6.919 1.00 64.00 83 LYS A CA 1
ATOM 659 C C . LYS A 1 83 ? 7.075 -13.824 -6.988 1.00 64.00 83 LYS A C 1
ATOM 661 O O . LYS A 1 83 ? 8.215 -14.208 -6.731 1.00 64.00 83 LYS A O 1
ATOM 666 N N . SER A 1 84 ? 6.044 -14.650 -7.187 1.00 55.88 84 SER A N 1
ATOM 667 C CA . SER A 1 84 ? 6.230 -16.105 -7.346 1.00 55.88 84 SER A CA 1
ATOM 668 C C . SER A 1 84 ? 6.839 -16.453 -8.696 1.00 55.88 84 SER A C 1
ATOM 670 O O . SER A 1 84 ? 6.604 -15.687 -9.658 1.00 55.88 84 SER A O 1
#

Foldseek 3Di:
DEDAQEPPQDQAADADPAADAPYAYYHYEHYAHADCVRVLSVLQRYQNYAEYEYEHYNHDDDPDDPVSCCVSHVNYDYYHYHYD

Solvent-accessible surface area (backbone atoms only — not comparable to full-atom values): 4587 Å² total; per-residue (Å²): 81,75,49,81,54,56,72,63,66,41,59,73,65,83,85,63,100,64,64,42,72,60,38,30,36,41,35,42,26,47,24,48,36,39,58,51,72,42,53,50,50,50,20,63,30,26,46,42,24,30,35,42,36,38,28,44,35,56,61,79,61,84,89,66,54,71,73,53,47,46,68,35,32,67,45,52,79,44,77,41,78,50,70,130

Radius of gyration: 11.76 Å; Cα contacts (8 Å, |Δi|>4): 168; chains: 1; bounding box: 25×29×24 Å

Secondary structure (DSSP, 8-state):
-EEE--SS-----PPPSS--SS--EEE--SS----HHHHHHHHHH-TT--EEE-TTS--------HHHHHHH-TT--EEE----

InterPro domains:
  IPR001611 Leucine-rich repeat [PS51450] (48-69)
  IPR032675 Leucine-rich repeat domain superfamily [G3DSA:3.80.10.10] (1-83)

Mean predicted aligned error: 3.61 Å

Sequence (84 aa):
EELFLCLNDYETVSCSPVCCQSLKLLHITDNNLQDWTEIRKLGIMFPSLDTLILANNNLTTIEESEDSLARLFPNLRSINLHKS